Protein AF-A0A437SY11-F1 (afdb_monomer)

pLDDT: mean 72.16, std 16.36, range [32.28, 95.69]

Radius of gyration: 17.46 Å; Cα contacts (8 Å, |Δi|>4): 160; chains: 1; bounding box: 42×28×44 Å

Foldseek 3Di:
DAKWWKAFQVVRWTFQDFDQDPPPRDTDTDTHNDLLSTDIDDPVVDDVVVSCVSNVHDPPRMDTDHRDPSSVVSNVVVVLLVVLVVVLVVCVVPDPDPVVSVVSSVVSLVVCCVPPVDPCPVVPVVSVVVSVVVVVD

Organism: NCBI:txid2495899

Secondary structure (DSSP, 8-state):
--EEEEEETTTTEEEEEEEE-TTT--EEEEEES-GGGPPEEEGGG--HHHHHHHHTPPTT-EEEEPPPHHHHHHHHHHHHHHHHHHHHHHHHTT-SSHHHHHHHHHHHHHHHHHHH----HHHHHHHHHHHHHHH--

Solvent-accessible surface area (backbone atoms only — not comparable to full-atom values): 7950 Å² total; per-residue (Å²): 131,51,66,22,25,43,34,33,65,83,80,65,22,20,32,44,43,84,45,73,42,87,88,76,73,46,69,48,75,40,68,34,78,50,64,53,60,24,36,79,42,53,51,82,84,54,59,61,69,60,52,28,60,73,77,68,49,62,90,82,36,62,42,80,41,80,65,52,73,63,22,58,51,47,42,52,51,49,55,53,49,52,51,48,50,54,50,50,59,69,41,59,85,71,59,92,50,72,67,61,54,53,53,49,50,52,55,50,52,54,47,44,32,70,77,67,70,45,84,50,81,81,45,50,62,62,50,52,52,55,49,50,60,67,68,79,111

Sequence (137 aa):
MTKAIIYDTDKQEYVTAVNRRLVSGMINYLTSENEEYAQVVDSDELNLRNIEKAIGLKRGTLVFKDVPKNTVRANKRRKAIDSILNEIESYSNKFERQDEANELLTAMLNKLQWIYGFDTDDWQNDLEEMLNDAYDY

Structure (mmCIF, N/CA/C/O backbone):
data_AF-A0A437SY11-F1
#
_entry.id   AF-A0A437SY11-F1
#
loop_
_atom_site.group_PDB
_atom_site.id
_atom_site.type_symbol
_atom_site.label_atom_id
_atom_site.label_alt_id
_atom_site.label_comp_id
_atom_site.label_asym_id
_atom_site.label_entity_id
_atom_site.label_seq_id
_atom_site.pdbx_PDB_ins_code
_atom_site.Cartn_x
_atom_site.Cartn_y
_atom_site.Cartn_z
_atom_site.occupancy
_atom_site.B_iso_or_equiv
_atom_site.auth_seq_id
_atom_site.auth_comp_id
_atom_site.auth_asym_id
_atom_site.auth_atom_id
_atom_site.pdbx_PDB_model_num
ATOM 1 N N . MET A 1 1 ? -16.537 -7.929 -4.214 1.00 70.62 1 MET A N 1
ATOM 2 C CA . MET A 1 1 ? -15.479 -7.687 -3.224 1.00 70.62 1 MET A CA 1
ATOM 3 C C . MET A 1 1 ? -15.504 -6.226 -2.843 1.00 70.62 1 MET A C 1
ATOM 5 O O . MET A 1 1 ? -15.425 -5.369 -3.723 1.00 70.62 1 MET A O 1
ATOM 9 N N . THR A 1 2 ? -15.672 -5.965 -1.556 1.00 87.62 2 THR A N 1
ATOM 10 C CA . THR A 1 2 ? -15.661 -4.633 -0.959 1.00 87.62 2 THR A CA 1
ATOM 11 C C . THR A 1 2 ? -14.212 -4.221 -0.714 1.00 87.62 2 THR A C 1
ATOM 13 O O . THR A 1 2 ? -13.462 -4.931 -0.044 1.00 87.62 2 THR A O 1
ATOM 16 N N . LYS A 1 3 ? -13.791 -3.100 -1.306 1.00 89.94 3 LYS A N 1
ATOM 17 C CA . LYS A 1 3 ? -12.453 -2.538 -1.085 1.00 89.94 3 LYS A CA 1
ATOM 18 C C . LYS A 1 3 ? -12.484 -1.630 0.138 1.00 89.94 3 LYS A C 1
ATOM 20 O O . LYS A 1 3 ? -13.409 -0.835 0.270 1.00 89.94 3 LYS A O 1
ATOM 25 N N . ALA A 1 4 ? -11.457 -1.715 0.973 1.00 93.12 4 ALA A N 1
ATOM 26 C CA . ALA A 1 4 ? -11.278 -0.861 2.143 1.00 93.12 4 ALA A CA 1
ATOM 27 C C . ALA A 1 4 ? -9.801 -0.499 2.334 1.00 93.12 4 ALA A C 1
ATOM 29 O O . ALA A 1 4 ? -8.914 -1.117 1.738 1.00 93.12 4 ALA A O 1
ATOM 30 N N . ILE A 1 5 ? -9.546 0.490 3.183 1.00 93.00 5 ILE A N 1
ATOM 31 C CA . ILE A 1 5 ? -8.235 0.722 3.798 1.00 93.00 5 ILE A CA 1
ATOM 32 C C . ILE A 1 5 ? -8.312 0.382 5.286 1.00 93.00 5 ILE A C 1
ATOM 34 O O . ILE A 1 5 ? -9.403 0.321 5.860 1.00 93.00 5 ILE A O 1
ATOM 38 N N . ILE A 1 6 ? -7.163 0.141 5.912 1.00 93.25 6 ILE A N 1
ATOM 39 C CA . ILE A 1 6 ? -7.078 -0.175 7.342 1.00 93.25 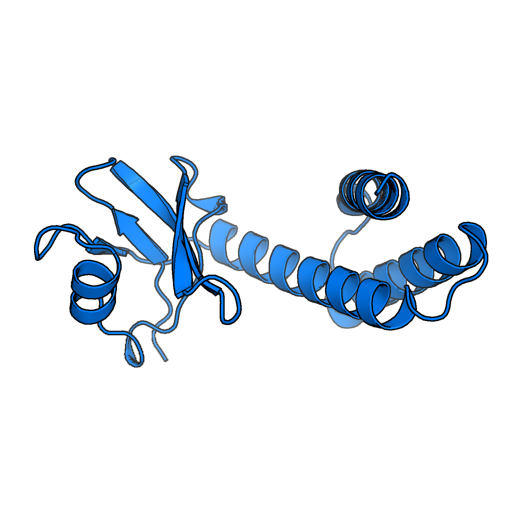6 ILE A CA 1
ATOM 40 C C . ILE A 1 6 ? -6.519 1.046 8.074 1.00 93.25 6 ILE A C 1
ATOM 42 O O . ILE A 1 6 ? -5.525 1.628 7.641 1.00 93.25 6 ILE A O 1
ATOM 46 N N . TYR A 1 7 ? -7.156 1.422 9.178 1.00 95.62 7 TYR A N 1
ATOM 47 C CA . TYR A 1 7 ? -6.758 2.536 10.033 1.00 95.62 7 TYR A CA 1
ATOM 48 C C . TYR A 1 7 ? -6.440 2.035 11.442 1.00 95.62 7 TYR A C 1
ATOM 50 O O . TYR A 1 7 ? -7.210 1.258 12.012 1.00 95.62 7 TYR A O 1
ATOM 58 N N . ASP A 1 8 ? -5.311 2.482 11.981 1.00 95.38 8 ASP A N 1
ATOM 59 C CA . ASP A 1 8 ? -4.856 2.237 13.346 1.00 95.38 8 ASP A CA 1
ATOM 60 C C . ASP A 1 8 ? -5.351 3.369 14.245 1.00 95.38 8 ASP A C 1
ATOM 62 O O . ASP A 1 8 ? -4.896 4.509 14.146 1.00 95.38 8 ASP A O 1
ATOM 66 N N . THR A 1 9 ? -6.302 3.066 15.124 1.00 95.44 9 THR A N 1
ATOM 67 C CA . THR A 1 9 ? -6.910 4.082 15.988 1.00 95.44 9 THR A CA 1
ATOM 68 C C . THR A 1 9 ? -5.994 4.551 17.109 1.00 95.44 9 THR A C 1
ATOM 70 O O . THR A 1 9 ? -6.189 5.658 17.605 1.00 95.44 9 THR A O 1
ATOM 73 N N . ASP A 1 10 ? -5.028 3.729 17.528 1.00 93.62 10 ASP A N 1
ATOM 74 C CA . ASP A 1 10 ? -4.114 4.083 18.616 1.00 93.62 10 ASP A CA 1
ATOM 75 C C . ASP A 1 10 ? -3.030 5.037 18.104 1.00 93.62 10 ASP A C 1
ATOM 77 O O . ASP A 1 10 ? -2.702 6.017 18.774 1.00 93.62 10 ASP A O 1
ATOM 81 N N . LYS A 1 11 ? -2.514 4.783 16.894 1.00 93.19 11 LYS A N 1
ATOM 82 C CA . LYS A 1 11 ? -1.540 5.664 16.230 1.00 93.19 11 LYS A CA 1
ATOM 83 C C . LYS A 1 11 ? -2.165 6.850 15.506 1.00 93.19 11 LYS A C 1
ATOM 85 O O . LYS A 1 11 ? -1.481 7.832 15.267 1.00 93.19 11 LYS A O 1
ATOM 90 N N . GLN A 1 12 ? -3.448 6.753 15.171 1.00 95.69 12 GLN A N 1
ATOM 91 C CA . GLN A 1 12 ? -4.159 7.685 14.295 1.00 95.69 12 GLN A CA 1
ATOM 92 C C . GLN A 1 12 ? -3.629 7.716 12.853 1.00 95.69 12 GLN A C 1
ATOM 94 O O . GLN A 1 12 ? -3.707 8.735 12.170 1.00 95.69 12 GLN A O 1
ATOM 99 N N . GLU A 1 13 ? -3.155 6.573 12.362 1.00 94.94 13 GLU A N 1
ATOM 100 C CA . GLU A 1 13 ? -2.479 6.444 11.071 1.00 94.94 13 GL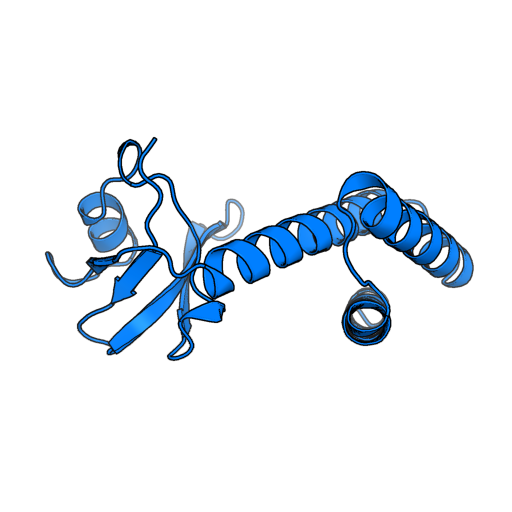U A CA 1
ATOM 101 C C . GLU A 1 13 ? -3.131 5.375 10.186 1.00 94.94 13 GLU A C 1
ATOM 103 O O . GLU A 1 13 ? -3.780 4.438 10.655 1.00 94.94 13 GLU A O 1
ATOM 108 N N . TYR A 1 14 ? -2.919 5.478 8.878 1.00 92.81 14 TYR A N 1
ATOM 109 C CA . TYR A 1 14 ? -3.333 4.484 7.898 1.00 92.81 14 TYR A CA 1
ATOM 110 C C . TYR A 1 14 ? -2.267 3.412 7.731 1.00 92.81 14 TYR A C 1
ATOM 112 O O . TYR A 1 14 ? -1.080 3.705 7.611 1.00 92.81 14 TYR A O 1
ATOM 120 N N . VAL A 1 15 ? -2.692 2.156 7.665 1.00 89.81 15 VAL A N 1
ATOM 121 C CA . VAL A 1 15 ? -1.789 1.032 7.426 1.00 89.81 15 VAL A CA 1
ATOM 122 C C . VAL A 1 15 ? -1.347 1.039 5.963 1.00 89.81 15 VAL A C 1
ATOM 124 O O . VAL A 1 15 ? -2.174 0.990 5.050 1.00 89.81 15 VAL A O 1
ATOM 127 N N . THR A 1 16 ? -0.037 1.092 5.738 1.00 85.44 16 THR A N 1
ATOM 128 C CA . THR A 1 16 ? 0.584 1.174 4.406 1.00 85.44 16 THR A CA 1
ATOM 129 C C . THR A 1 16 ? 1.156 -0.163 3.941 1.00 85.44 16 THR A C 1
ATOM 131 O O . THR A 1 16 ? 1.245 -0.401 2.738 1.00 85.44 16 THR A O 1
ATOM 134 N N . ALA A 1 17 ? 1.485 -1.063 4.874 1.00 79.00 17 ALA A N 1
ATOM 135 C CA . ALA A 1 17 ? 1.864 -2.439 4.576 1.00 79.00 17 ALA A CA 1
ATOM 136 C C . ALA A 1 17 ? 1.590 -3.377 5.759 1.00 79.00 17 ALA A C 1
ATOM 138 O O . ALA A 1 17 ? 1.917 -3.059 6.905 1.00 79.00 17 ALA A O 1
ATOM 139 N N . VAL A 1 18 ? 1.070 -4.571 5.452 1.00 64.69 18 VAL A N 1
ATOM 140 C CA . VAL A 1 18 ? 1.020 -5.721 6.370 1.00 64.69 18 VAL A CA 1
ATOM 141 C C . VAL A 1 18 ? 1.569 -6.954 5.659 1.00 64.69 18 VAL A C 1
ATOM 143 O O . VAL A 1 18 ? 0.820 -7.697 5.031 1.00 64.69 18 VAL A O 1
ATOM 146 N N . ASN A 1 19 ? 2.879 -7.187 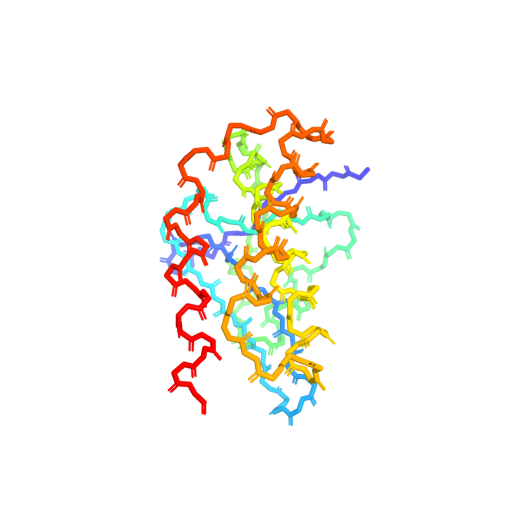5.751 1.00 64.06 19 ASN A N 1
ATOM 147 C CA . ASN A 1 19 ? 3.530 -8.314 5.074 1.00 64.06 19 ASN A CA 1
ATOM 148 C C . ASN A 1 19 ? 4.371 -9.145 6.043 1.00 64.06 19 ASN A C 1
ATOM 150 O O . ASN A 1 19 ? 5.170 -8.615 6.812 1.00 64.06 19 ASN A O 1
ATOM 154 N N . ARG A 1 20 ? 4.241 -10.473 5.973 1.00 43.66 20 ARG A N 1
ATOM 155 C CA . ARG A 1 20 ? 5.112 -11.401 6.702 1.00 43.66 20 ARG A CA 1
ATOM 156 C C . ARG A 1 20 ? 6.357 -11.678 5.863 1.00 43.66 20 ARG A C 1
ATOM 158 O O . ARG A 1 20 ? 6.243 -12.253 4.784 1.00 43.66 20 ARG A O 1
ATOM 165 N N . ARG A 1 21 ? 7.548 -11.320 6.352 1.00 45.41 21 ARG A N 1
ATOM 166 C CA . ARG A 1 21 ? 8.804 -11.732 5.707 1.00 45.41 21 ARG A CA 1
ATOM 167 C C . ARG A 1 21 ? 9.064 -13.209 6.026 1.00 45.41 21 ARG A C 1
ATOM 169 O O . ARG A 1 21 ? 9.248 -13.569 7.188 1.00 45.41 21 ARG A O 1
ATOM 176 N N . LEU A 1 22 ? 9.078 -14.061 4.995 1.00 33.59 22 LEU A N 1
ATOM 177 C CA . LEU A 1 22 ? 9.319 -15.512 5.108 1.00 33.59 22 LEU A CA 1
ATOM 178 C C . LEU A 1 22 ? 10.678 -15.843 5.750 1.00 33.59 22 LEU A C 1
ATOM 180 O O . LEU A 1 22 ? 10.780 -16.831 6.467 1.00 33.59 22 LEU A O 1
ATOM 184 N N . VAL A 1 23 ? 11.693 -15.002 5.527 1.00 32.28 23 VAL A N 1
ATOM 185 C CA . VAL A 1 23 ? 13.081 -15.255 5.951 1.00 32.28 23 VAL A CA 1
ATOM 186 C C . VAL A 1 23 ? 13.339 -14.874 7.414 1.00 32.28 23 VAL A C 1
ATOM 188 O O . VAL A 1 23 ? 14.062 -15.582 8.106 1.00 32.28 23 VAL A O 1
ATOM 191 N N . SER A 1 24 ? 12.740 -13.787 7.916 1.00 39.19 24 SER A N 1
ATOM 192 C CA . SER A 1 24 ? 12.991 -13.297 9.285 1.00 39.19 24 SER A CA 1
ATOM 193 C C . SER A 1 24 ? 11.874 -13.612 10.280 1.00 39.19 24 SER A C 1
ATOM 195 O O . SER A 1 24 ? 12.024 -13.355 11.471 1.00 39.19 24 SER A O 1
ATOM 197 N N . GLY A 1 25 ? 10.723 -14.109 9.814 1.00 45.72 25 GLY A N 1
ATOM 198 C CA . GLY A 1 25 ? 9.541 -14.311 10.655 1.00 45.72 25 GLY A CA 1
ATOM 199 C C . GLY A 1 25 ? 8.907 -13.012 11.172 1.00 45.72 25 GLY A C 1
ATOM 200 O O . GLY A 1 25 ? 7.901 -13.081 11.877 1.00 45.72 25 GLY A O 1
ATOM 201 N N . MET A 1 26 ? 9.451 -11.844 10.807 1.00 48.00 26 MET A N 1
ATOM 202 C CA . MET A 1 26 ? 8.925 -10.539 11.200 1.00 48.00 26 MET A CA 1
ATOM 203 C C . MET A 1 26 ? 7.731 -10.157 10.326 1.00 48.00 26 MET A C 1
ATOM 205 O O . MET A 1 26 ? 7.728 -10.354 9.106 1.00 48.00 26 MET A O 1
ATOM 209 N N . ILE A 1 27 ? 6.710 -9.596 10.966 1.00 62.62 27 ILE A N 1
ATOM 210 C CA . ILE A 1 27 ? 5.589 -8.959 10.283 1.00 62.62 27 ILE A CA 1
ATOM 211 C C . ILE A 1 27 ? 5.940 -7.482 10.152 1.00 62.62 27 ILE A C 1
ATOM 213 O O . ILE A 1 27 ? 6.055 -6.780 11.154 1.00 62.62 27 ILE A O 1
ATOM 217 N N . ASN A 1 28 ? 6.127 -7.023 8.918 1.00 67.44 28 ASN A N 1
ATOM 218 C CA . ASN A 1 28 ? 6.248 -5.606 8.622 1.00 67.44 28 ASN A CA 1
ATOM 219 C C . ASN A 1 28 ? 4.861 -4.986 8.759 1.00 67.44 28 ASN A C 1
ATOM 221 O O . ASN A 1 28 ? 3.978 -5.263 7.945 1.00 67.44 28 ASN A O 1
ATOM 225 N N . TYR A 1 29 ? 4.698 -4.185 9.808 1.00 82.44 29 TYR A N 1
ATOM 226 C CA . TYR A 1 29 ? 3.530 -3.355 10.055 1.00 82.44 29 TYR A CA 1
ATOM 227 C C . TYR A 1 29 ? 3.939 -1.893 9.924 1.00 82.44 29 TYR A C 1
ATOM 229 O O . TYR A 1 29 ? 4.580 -1.340 10.820 1.00 82.44 29 TYR A O 1
ATOM 237 N N . LEU A 1 30 ? 3.615 -1.302 8.778 1.00 87.25 30 LEU A N 1
ATOM 238 C CA . LEU A 1 30 ? 3.948 0.083 8.465 1.00 87.25 30 LEU A CA 1
ATOM 239 C C . LEU A 1 30 ? 2.678 0.921 8.433 1.00 87.25 30 LEU A C 1
ATOM 241 O O . LEU A 1 30 ? 1.634 0.472 7.951 1.00 87.25 30 LEU A O 1
ATOM 245 N N . THR A 1 31 ? 2.784 2.132 8.963 1.00 90.75 31 THR A N 1
ATOM 246 C CA . THR A 1 31 ? 1.686 3.085 9.098 1.00 90.75 31 THR A CA 1
ATOM 247 C C . THR A 1 31 ? 2.136 4.474 8.638 1.00 90.75 31 THR A C 1
ATOM 249 O O . THR A 1 31 ? 3.333 4.749 8.559 1.00 90.75 31 THR A O 1
ATOM 252 N N . SER A 1 32 ? 1.189 5.324 8.244 1.00 90.25 32 SER A N 1
ATOM 253 C CA . SER A 1 32 ? 1.433 6.712 7.842 1.00 90.25 32 SER A CA 1
ATOM 254 C C . SER A 1 32 ? 0.214 7.577 8.134 1.00 90.25 32 SER A C 1
ATOM 256 O O . SER A 1 32 ? -0.918 7.141 7.942 1.00 90.25 32 SER A O 1
ATOM 258 N N . GLU A 1 33 ? 0.430 8.829 8.525 1.00 92.88 33 GLU A N 1
ATOM 259 C CA . GLU A 1 33 ? -0.641 9.825 8.657 1.00 92.88 33 GLU A CA 1
ATOM 260 C C . GLU A 1 33 ? -1.323 10.145 7.311 1.00 92.88 33 GLU A C 1
ATOM 262 O O . GLU A 1 33 ? -2.471 10.588 7.284 1.00 92.88 33 GLU A O 1
ATOM 267 N N . ASN A 1 34 ? -0.650 9.895 6.179 1.00 89.25 34 ASN A N 1
ATOM 268 C CA . ASN A 1 34 ? -1.177 10.215 4.855 1.00 89.25 34 ASN A CA 1
ATOM 269 C C . ASN A 1 34 ? -2.083 9.094 4.304 1.00 89.25 34 ASN A C 1
ATOM 271 O O . ASN A 1 34 ? -1.626 7.999 3.968 1.00 89.25 34 ASN A O 1
ATOM 275 N N . GLU A 1 35 ? -3.373 9.400 4.143 1.00 90.25 35 GLU A N 1
ATOM 276 C CA . GLU A 1 35 ? -4.408 8.495 3.617 1.00 90.25 35 GLU A CA 1
ATOM 277 C C . GLU A 1 35 ? -4.112 7.995 2.198 1.00 90.25 35 GLU A C 1
ATOM 279 O O . GLU A 1 35 ? -4.476 6.874 1.823 1.00 90.25 35 GLU A O 1
ATOM 284 N N . GLU A 1 36 ? -3.414 8.794 1.392 1.00 84.00 36 GLU A N 1
ATOM 285 C CA . GLU A 1 36 ? -3.055 8.396 0.034 1.00 84.00 36 GLU A CA 1
ATOM 286 C C . GLU A 1 36 ? -2.085 7.216 0.037 1.00 84.00 36 GLU A C 1
ATOM 288 O O . GLU A 1 36 ? -2.096 6.418 -0.900 1.00 84.00 36 GLU A O 1
ATOM 293 N N . TYR A 1 37 ? -1.305 7.039 1.109 1.00 82.69 37 TYR A N 1
ATOM 294 C CA . TYR A 1 37 ? -0.348 5.946 1.271 1.00 82.69 37 TYR A CA 1
ATOM 295 C C . TYR A 1 37 ? -0.967 4.650 1.782 1.00 82.69 37 TYR A C 1
ATOM 297 O O . TYR A 1 37 ? -0.303 3.611 1.745 1.00 82.69 37 TYR A O 1
ATOM 305 N N . ALA A 1 38 ? -2.242 4.662 2.156 1.00 87.12 38 ALA A N 1
ATOM 306 C CA . ALA A 1 38 ? -2.910 3.489 2.687 1.00 87.12 38 ALA A CA 1
ATOM 307 C C . ALA A 1 38 ? -2.925 2.307 1.697 1.00 87.12 38 ALA A C 1
ATOM 309 O O . ALA A 1 38 ? -3.092 2.454 0.476 1.00 87.12 38 ALA A O 1
ATOM 310 N N . GLN A 1 39 ? -2.772 1.102 2.240 1.00 85.75 39 GLN A N 1
ATOM 311 C CA . GLN A 1 39 ? -2.925 -0.131 1.484 1.00 85.75 39 GLN A CA 1
ATOM 312 C C . GLN A 1 39 ? -4.412 -0.395 1.232 1.00 85.75 39 GLN A C 1
ATOM 314 O O . GLN A 1 39 ? -5.210 -0.483 2.164 1.00 85.75 39 GLN A O 1
ATOM 319 N N . VAL A 1 40 ? -4.780 -0.570 -0.038 1.00 87.69 40 VAL A N 1
ATOM 320 C CA . VAL A 1 40 ? -6.132 -0.984 -0.423 1.00 87.69 40 VAL A CA 1
ATOM 321 C C . VAL A 1 40 ? -6.232 -2.502 -0.367 1.00 87.69 40 VAL A C 1
ATOM 323 O O . VAL A 1 40 ? -5.481 -3.209 -1.046 1.00 87.69 40 VAL A O 1
ATOM 326 N N . VAL A 1 41 ? -7.194 -2.994 0.405 1.00 87.00 41 VAL A N 1
ATOM 327 C CA . VAL A 1 41 ? -7.414 -4.418 0.661 1.00 87.00 41 VAL A CA 1
ATOM 328 C C . VAL A 1 41 ? -8.842 -4.847 0.325 1.00 87.00 41 VAL A C 1
ATOM 330 O O . VAL A 1 41 ? -9.747 -4.017 0.244 1.00 87.00 41 VAL A O 1
ATOM 333 N N . ASP A 1 42 ? -9.044 -6.150 0.130 1.00 87.38 42 ASP A N 1
ATOM 334 C CA . ASP A 1 42 ? -10.371 -6.764 0.037 1.00 87.38 42 ASP A CA 1
ATOM 335 C C . ASP A 1 42 ? -10.892 -7.069 1.446 1.00 87.38 42 ASP A C 1
ATOM 337 O O . ASP A 1 42 ? -10.457 -8.030 2.080 1.00 87.38 42 ASP A O 1
ATOM 341 N N . SER A 1 43 ? -11.806 -6.243 1.967 1.00 87.19 43 SER A N 1
ATOM 342 C CA . SER A 1 43 ? -12.286 -6.376 3.354 1.00 87.19 43 SER A CA 1
ATOM 343 C C . SER A 1 43 ? -13.062 -7.667 3.593 1.00 87.19 43 SER A C 1
ATOM 345 O O . SER A 1 43 ? -13.069 -8.178 4.708 1.00 87.19 43 SER A O 1
ATOM 347 N N . ASP A 1 44 ? -13.694 -8.208 2.550 1.00 86.75 44 ASP A N 1
ATOM 348 C CA . ASP A 1 44 ? -14.460 -9.455 2.627 1.00 86.75 44 ASP A CA 1
ATOM 349 C C . ASP A 1 44 ? -13.553 -10.681 2.868 1.00 86.75 44 ASP A C 1
ATOM 351 O O . ASP A 1 44 ? -14.012 -11.701 3.379 1.00 86.75 44 ASP A O 1
ATOM 355 N N . GLU A 1 45 ? -12.263 -10.585 2.526 1.00 84.31 45 GLU A N 1
ATOM 356 C CA . GLU A 1 45 ? -11.282 -11.676 2.632 1.00 84.31 45 GLU A CA 1
ATOM 357 C C . GLU A 1 45 ? -10.359 -11.531 3.854 1.00 84.31 45 GLU A C 1
ATOM 359 O O . GLU A 1 45 ? -9.516 -12.389 4.124 1.00 84.31 45 GLU A O 1
ATOM 364 N N . LEU A 1 46 ? -10.515 -10.448 4.619 1.00 84.44 46 LEU A N 1
ATOM 365 C CA . LEU A 1 46 ? -9.592 -10.056 5.674 1.00 84.44 46 LEU A CA 1
ATOM 366 C C . LEU A 1 46 ? -10.252 -10.003 7.044 1.00 84.44 46 LEU A C 1
ATOM 368 O O . LEU A 1 46 ? -11.314 -9.425 7.253 1.00 84.44 46 LEU A O 1
ATOM 372 N N . ASN A 1 47 ? -9.548 -10.560 8.026 1.00 88.31 47 ASN A N 1
ATOM 373 C CA . ASN A 1 47 ? -9.948 -10.503 9.421 1.00 88.31 47 ASN A CA 1
ATOM 374 C C . ASN A 1 47 ? -8.943 -9.663 10.215 1.00 88.31 47 ASN A C 1
ATOM 376 O O . ASN A 1 47 ? -7.860 -10.146 10.557 1.00 88.31 47 ASN A O 1
ATOM 380 N N . LEU A 1 48 ? -9.324 -8.424 10.548 1.00 89.50 48 LEU A N 1
ATOM 381 C CA . LEU A 1 48 ? -8.474 -7.493 11.299 1.00 89.50 48 LEU A CA 1
ATOM 382 C C . LEU A 1 48 ? -8.007 -8.068 12.639 1.00 89.50 48 LEU A C 1
ATOM 384 O O . LEU A 1 48 ? -6.870 -7.842 13.031 1.00 89.50 48 LEU A O 1
ATOM 388 N N . ARG A 1 49 ? -8.812 -8.911 13.294 1.00 88.50 49 ARG A N 1
ATOM 389 C CA . ARG A 1 49 ? -8.422 -9.557 14.556 1.00 88.50 49 ARG A CA 1
ATOM 390 C C . ARG A 1 49 ? -7.214 -10.477 14.391 1.00 88.50 49 ARG A C 1
ATOM 392 O O . ARG A 1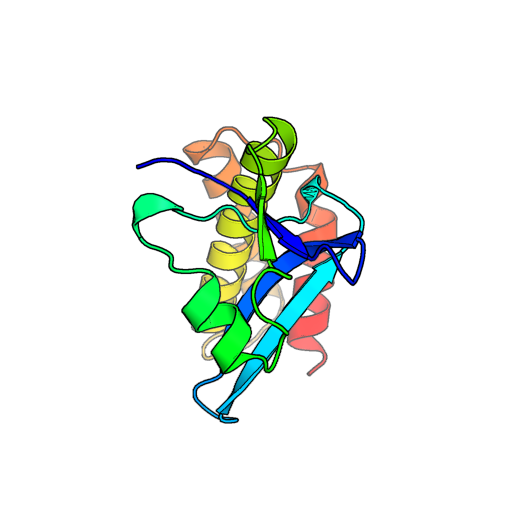 49 ? -6.398 -10.597 15.304 1.00 88.50 49 ARG A O 1
ATOM 399 N N . ASN A 1 50 ? -7.114 -11.167 13.256 1.00 87.44 50 ASN A N 1
ATOM 400 C CA . ASN A 1 50 ? -5.962 -12.021 12.982 1.00 87.44 50 ASN A CA 1
ATOM 401 C C . ASN A 1 50 ? -4.702 -11.171 12.800 1.00 87.44 50 ASN A C 1
ATOM 403 O O . ASN A 1 50 ? -3.648 -11.557 13.296 1.00 87.44 50 ASN A O 1
ATOM 407 N N . ILE A 1 51 ? -4.833 -10.008 12.155 1.00 86.12 51 ILE A N 1
ATOM 408 C CA . ILE A 1 51 ? -3.746 -9.040 11.980 1.00 86.12 51 ILE A CA 1
ATOM 409 C C . ILE A 1 51 ? -3.318 -8.461 13.334 1.00 86.12 51 ILE A C 1
ATOM 411 O O . ILE A 1 51 ? -2.143 -8.551 13.683 1.00 86.12 51 ILE A O 1
ATOM 415 N N . GLU A 1 52 ? -4.266 -7.959 14.130 1.00 88.81 52 GLU A N 1
ATOM 416 C CA . GLU A 1 52 ? -4.019 -7.432 15.479 1.00 88.81 52 GLU A CA 1
ATOM 417 C C . GLU A 1 52 ? -3.262 -8.449 16.334 1.00 88.81 52 GLU A C 1
ATOM 419 O O . GLU A 1 52 ? -2.214 -8.142 16.897 1.00 88.81 52 GLU A O 1
ATOM 424 N N . LYS A 1 53 ? -3.742 -9.700 16.370 1.00 87.06 53 LYS A N 1
ATOM 425 C CA . LYS A 1 53 ? -3.093 -10.781 17.120 1.00 87.06 53 LYS A CA 1
ATOM 426 C C . LYS A 1 53 ? -1.677 -11.064 16.620 1.00 87.06 53 LYS A C 1
ATOM 428 O O . LYS A 1 53 ? -0.806 -11.360 17.431 1.00 87.06 53 LYS A O 1
ATOM 433 N N . ALA A 1 54 ? -1.462 -11.031 15.308 1.00 83.12 54 ALA A N 1
ATOM 434 C CA . ALA A 1 54 ? -0.170 -11.353 14.719 1.00 83.12 54 ALA A CA 1
ATOM 435 C C . ALA A 1 54 ? 0.884 -10.272 15.017 1.00 83.12 54 ALA A C 1
ATOM 437 O O . ALA A 1 54 ? 2.041 -10.609 15.244 1.00 83.12 54 ALA A O 1
ATOM 438 N N . ILE A 1 55 ? 0.476 -9.002 15.069 1.00 83.75 55 ILE A N 1
ATOM 439 C CA . ILE A 1 55 ? 1.362 -7.857 15.348 1.00 83.75 55 ILE A CA 1
ATOM 440 C C . ILE A 1 55 ? 1.458 -7.562 16.859 1.00 83.75 55 ILE A C 1
ATOM 442 O O . ILE A 1 55 ? 2.361 -6.859 17.299 1.00 83.75 55 ILE A O 1
ATOM 446 N N . GLY A 1 56 ? 0.566 -8.131 17.675 1.00 86.81 56 GLY A N 1
ATOM 447 C CA . GLY A 1 56 ? 0.524 -7.900 19.122 1.00 86.81 56 GLY A CA 1
ATOM 448 C C . GLY A 1 56 ? -0.251 -6.641 19.522 1.00 86.81 56 GLY A C 1
ATOM 449 O O . GLY A 1 56 ? -0.023 -6.100 20.601 1.00 86.81 56 GLY A O 1
ATOM 450 N N . LEU A 1 57 ? -1.168 -6.177 18.670 1.00 88.44 57 LEU A N 1
ATOM 451 C CA . LEU A 1 57 ? -2.053 -5.054 18.966 1.00 88.44 57 LEU A CA 1
ATOM 452 C C . LEU A 1 57 ? -3.212 -5.478 19.872 1.00 88.44 57 LEU A C 1
ATOM 454 O O . LEU A 1 57 ? -3.627 -6.643 19.919 1.00 88.44 57 LEU A O 1
ATOM 458 N N . LYS A 1 58 ? -3.770 -4.495 20.581 1.00 93.12 58 LYS A N 1
ATOM 459 C CA . LYS A 1 58 ? -5.006 -4.678 21.334 1.00 93.12 58 LYS A CA 1
ATOM 460 C C . LYS A 1 58 ? -6.158 -4.939 20.360 1.00 93.12 58 LYS A C 1
ATOM 462 O O . LYS A 1 58 ? -6.182 -4.473 19.226 1.00 93.12 58 LYS A O 1
ATOM 467 N N . ARG A 1 59 ? -7.145 -5.705 20.823 1.00 91.06 59 ARG A N 1
ATOM 468 C CA . ARG A 1 59 ? -8.365 -5.956 20.056 1.00 91.06 59 ARG A CA 1
ATOM 469 C C . ARG A 1 59 ? -9.130 -4.653 19.812 1.00 91.06 59 ARG A C 1
ATOM 471 O O . ARG A 1 59 ? -9.478 -3.976 20.781 1.00 91.06 59 ARG A O 1
ATOM 478 N N . GLY A 1 60 ? -9.507 -4.416 18.559 1.00 91.69 60 GLY A N 1
ATOM 479 C CA . GLY A 1 60 ? -10.296 -3.260 18.138 1.00 91.69 60 GLY A CA 1
ATOM 480 C C . GLY A 1 60 ? -9.467 -2.013 17.835 1.00 91.69 60 GLY A C 1
ATOM 481 O O . GLY A 1 60 ? -10.061 -0.958 17.644 1.00 91.69 60 GLY A O 1
ATOM 482 N N . THR A 1 61 ? -8.137 -2.129 17.805 1.00 95.25 61 THR A N 1
ATOM 483 C CA . THR A 1 61 ? -7.232 -1.051 17.386 1.00 95.25 61 THR A CA 1
ATOM 484 C C . THR A 1 61 ? -7.309 -0.824 15.873 1.00 95.25 61 THR A C 1
ATOM 486 O O . THR A 1 61 ? -7.150 0.301 15.408 1.00 95.25 61 THR A O 1
ATOM 489 N N . LEU A 1 62 ? -7.568 -1.871 15.084 1.00 93.94 62 LEU A N 1
ATOM 490 C CA . LEU A 1 62 ? -7.681 -1.751 13.632 1.00 93.94 62 LEU A CA 1
ATOM 491 C C . LEU A 1 62 ? -9.140 -1.632 13.203 1.00 93.94 62 LEU A C 1
ATOM 493 O O . LEU A 1 62 ? -9.990 -2.439 13.590 1.00 93.94 62 LEU A O 1
ATOM 497 N N . VAL A 1 63 ? -9.419 -0.672 12.324 1.00 95.50 63 VAL A N 1
ATOM 498 C CA . VAL A 1 63 ? -10.743 -0.483 11.719 1.00 95.50 63 VAL A CA 1
ATOM 499 C C . VAL A 1 63 ? -10.649 -0.366 10.205 1.00 95.50 63 VAL A C 1
ATOM 501 O O . VAL A 1 63 ? -9.668 0.142 9.664 1.00 95.50 63 VAL A O 1
ATOM 504 N N . PHE A 1 64 ? -11.695 -0.812 9.513 1.00 94.75 64 PHE A N 1
ATOM 505 C CA . PHE A 1 64 ? -11.844 -0.533 8.091 1.00 94.75 64 PHE A CA 1
ATOM 506 C C . PHE A 1 64 ? -12.371 0.885 7.874 1.00 94.75 64 PHE A C 1
ATOM 508 O O . PHE A 1 64 ? -13.228 1.371 8.618 1.00 94.75 64 PHE A O 1
ATOM 515 N N . LYS A 1 65 ? -11.871 1.527 6.823 1.00 94.25 65 LYS A N 1
ATOM 516 C CA . LYS A 1 65 ? -12.361 2.801 6.297 1.00 94.25 65 LYS A CA 1
ATOM 517 C C . LYS A 1 65 ? -12.638 2.660 4.803 1.00 94.25 65 LYS A C 1
ATOM 519 O O . LYS A 1 65 ? -12.026 1.828 4.126 1.00 94.25 65 LYS A O 1
ATOM 524 N N . ASP A 1 66 ? -13.559 3.480 4.309 1.00 92.88 66 ASP A N 1
ATOM 525 C CA . ASP A 1 66 ? -13.842 3.581 2.879 1.00 92.88 66 ASP A CA 1
ATOM 526 C C . ASP A 1 66 ? -12.591 4.020 2.118 1.00 92.88 66 ASP A C 1
ATOM 528 O O . ASP A 1 66 ? -11.742 4.721 2.661 1.00 92.88 66 ASP A O 1
ATOM 532 N N . VAL A 1 67 ? -12.474 3.609 0.854 1.00 89.88 67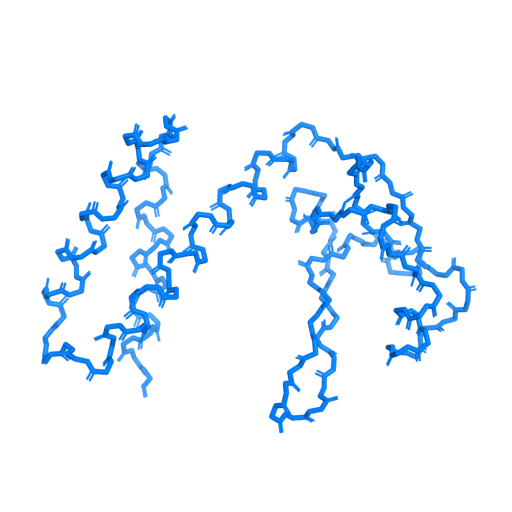 VAL A N 1
ATOM 533 C CA . VAL A 1 67 ? -11.319 3.967 0.025 1.00 89.88 67 VAL A CA 1
ATOM 534 C C . VAL A 1 67 ? -11.602 5.264 -0.737 1.00 89.88 67 VAL A C 1
ATOM 536 O O . VAL A 1 67 ? -12.466 5.273 -1.623 1.00 89.88 67 VAL A O 1
ATOM 539 N N . PRO A 1 68 ? -10.851 6.346 -0.490 1.00 87.44 68 PRO A N 1
ATOM 540 C CA . PRO A 1 68 ? -10.941 7.549 -1.302 1.00 87.44 68 PRO A CA 1
ATOM 541 C C . PRO A 1 68 ? -10.482 7.288 -2.737 1.00 87.44 68 PRO A C 1
ATOM 543 O O . PRO A 1 68 ? -9.589 6.480 -3.007 1.00 87.44 68 PRO A O 1
ATOM 546 N N . LYS A 1 69 ? -11.040 8.042 -3.690 1.00 78.00 69 LYS A N 1
ATOM 547 C CA . LYS A 1 69 ? -10.662 7.932 -5.111 1.00 78.00 69 LYS A CA 1
ATOM 548 C C . LYS A 1 69 ? -9.165 8.166 -5.347 1.00 78.00 69 LYS A C 1
ATOM 550 O O . LYS A 1 69 ? -8.585 7.500 -6.206 1.00 78.00 69 LYS A O 1
ATOM 555 N N . ASN A 1 70 ? -8.550 9.081 -4.597 1.00 74.12 70 ASN A N 1
ATOM 556 C CA . ASN A 1 70 ? -7.124 9.390 -4.714 1.00 74.12 70 ASN A CA 1
ATOM 557 C C . ASN A 1 70 ? -6.262 8.211 -4.259 1.00 74.12 70 ASN A C 1
ATOM 559 O O . ASN A 1 70 ? -5.381 7.787 -5.002 1.00 74.12 70 ASN A O 1
ATOM 563 N N . THR A 1 71 ? -6.599 7.585 -3.130 1.00 79.31 71 THR A N 1
ATOM 564 C CA . THR A 1 71 ? -5.922 6.379 -2.638 1.00 79.31 71 THR A CA 1
ATOM 565 C C . THR A 1 71 ? -6.045 5.212 -3.617 1.00 79.31 71 THR A C 1
ATOM 567 O O . THR A 1 71 ? -5.059 4.525 -3.870 1.00 79.31 71 THR A O 1
ATOM 570 N N . VAL A 1 72 ? -7.207 5.010 -4.260 1.00 76.75 72 VAL A N 1
ATOM 571 C CA . VAL A 1 72 ? -7.346 3.988 -5.321 1.00 76.75 72 VAL A CA 1
ATOM 572 C C . VAL A 1 72 ? -6.368 4.247 -6.468 1.00 76.75 72 VAL A C 1
ATOM 574 O O . VAL A 1 72 ? -5.739 3.310 -6.967 1.00 76.75 72 VAL A O 1
ATOM 577 N N . ARG A 1 73 ? -6.242 5.506 -6.907 1.00 72.56 73 ARG A N 1
ATOM 578 C CA . ARG A 1 73 ? -5.299 5.886 -7.967 1.00 72.56 73 ARG A CA 1
ATOM 579 C C . ARG A 1 73 ? -3.861 5.648 -7.513 1.00 72.56 73 ARG A C 1
ATOM 581 O O . ARG A 1 73 ? -3.151 4.920 -8.195 1.00 72.56 73 ARG A O 1
ATOM 588 N N . ALA A 1 74 ? -3.467 6.167 -6.353 1.00 69.94 74 ALA A N 1
ATOM 589 C CA . ALA A 1 74 ? -2.122 6.009 -5.803 1.00 69.94 74 ALA A CA 1
ATOM 590 C C . ALA A 1 74 ? -1.734 4.532 -5.607 1.00 69.94 74 ALA A C 1
ATOM 592 O O . ALA A 1 74 ? -0.613 4.140 -5.921 1.00 69.94 74 ALA A O 1
ATOM 593 N N . ASN A 1 75 ? -2.665 3.685 -5.157 1.00 74.00 75 ASN A N 1
ATOM 594 C CA . ASN A 1 75 ? -2.418 2.257 -4.965 1.00 74.00 75 ASN A CA 1
ATOM 595 C C . ASN A 1 75 ? -2.243 1.513 -6.303 1.00 74.00 75 ASN A C 1
ATOM 597 O O . ASN A 1 75 ? -1.375 0.652 -6.420 1.00 74.00 75 ASN A O 1
ATOM 601 N N . LYS A 1 76 ? -3.012 1.876 -7.342 1.00 70.31 76 LYS A N 1
ATOM 602 C CA . LYS A 1 76 ? -2.795 1.355 -8.704 1.00 70.31 76 LYS A CA 1
ATOM 603 C C . LYS A 1 76 ? -1.421 1.743 -9.253 1.00 70.31 76 LYS A C 1
ATOM 605 O O . LYS A 1 76 ? -0.770 0.893 -9.850 1.00 70.31 76 LYS A O 1
ATOM 610 N N . ARG A 1 77 ? -0.991 2.991 -9.031 1.00 65.94 77 ARG A N 1
ATOM 611 C CA . ARG A 1 77 ? 0.341 3.474 -9.434 1.00 65.94 77 ARG A CA 1
ATOM 612 C C . ARG A 1 77 ? 1.447 2.676 -8.746 1.00 65.94 77 ARG A C 1
ATOM 614 O O . ARG A 1 77 ? 2.282 2.100 -9.427 1.00 65.94 77 ARG A O 1
ATOM 621 N N . ARG A 1 78 ? 1.379 2.531 -7.418 1.00 67.69 78 ARG A N 1
ATOM 622 C CA . ARG A 1 78 ? 2.346 1.735 -6.644 1.00 67.69 78 ARG A CA 1
ATOM 623 C C . ARG A 1 78 ? 2.430 0.283 -7.095 1.00 67.69 78 ARG A C 1
ATOM 625 O O . ARG A 1 78 ? 3.522 -0.199 -7.321 1.00 67.69 78 ARG A O 1
ATOM 632 N N . LYS A 1 79 ? 1.301 -0.392 -7.331 1.00 70.12 79 LYS A N 1
ATOM 633 C CA . LYS A 1 79 ? 1.317 -1.767 -7.867 1.00 70.12 79 LYS A CA 1
ATOM 634 C C . LYS A 1 79 ? 2.006 -1.872 -9.226 1.00 70.12 79 LYS A C 1
ATOM 636 O O . LYS A 1 79 ? 2.640 -2.883 -9.507 1.00 70.12 79 LYS A O 1
ATOM 641 N N . ALA A 1 80 ? 1.843 -0.860 -10.074 1.00 67.00 80 ALA A N 1
ATOM 642 C CA . ALA A 1 80 ? 2.518 -0.813 -11.361 1.00 67.00 80 ALA A CA 1
ATOM 643 C C . ALA A 1 80 ? 4.034 -0.620 -11.182 1.00 67.00 80 ALA A C 1
ATOM 645 O O . ALA A 1 80 ? 4.798 -1.345 -11.808 1.00 67.00 80 ALA A O 1
ATOM 646 N N . ILE A 1 81 ? 4.449 0.270 -10.276 1.00 64.75 81 ILE A N 1
ATOM 647 C CA . ILE A 1 81 ? 5.857 0.487 -9.903 1.00 64.75 81 ILE A CA 1
ATOM 648 C C . ILE A 1 81 ? 6.470 -0.773 -9.277 1.00 64.75 81 ILE A C 1
ATOM 650 O O . ILE A 1 81 ? 7.491 -1.241 -9.758 1.00 64.75 81 ILE A O 1
ATOM 654 N N . ASP A 1 82 ? 5.825 -1.390 -8.286 1.00 66.12 82 ASP A N 1
ATOM 655 C CA . ASP A 1 82 ? 6.295 -2.636 -7.665 1.00 66.12 82 ASP A CA 1
ATOM 656 C C . ASP A 1 82 ? 6.436 -3.753 -8.706 1.00 66.12 82 ASP A C 1
ATOM 658 O O . ASP A 1 82 ? 7.348 -4.570 -8.635 1.00 66.12 82 ASP A O 1
ATOM 662 N N . SER A 1 83 ? 5.536 -3.814 -9.693 1.00 67.56 83 SER A N 1
ATOM 663 C CA . SER A 1 83 ? 5.660 -4.765 -10.799 1.00 67.56 83 SER A CA 1
ATOM 664 C C . SER A 1 83 ? 6.879 -4.472 -11.674 1.00 67.56 83 SER A C 1
ATOM 666 O O . SER A 1 83 ? 7.517 -5.425 -12.108 1.00 67.56 83 SER A O 1
ATOM 668 N N . ILE A 1 84 ? 7.198 -3.196 -11.928 1.00 64.94 84 ILE A N 1
ATOM 669 C CA . ILE A 1 84 ? 8.431 -2.798 -12.622 1.00 64.94 84 ILE A CA 1
ATOM 670 C C . ILE A 1 84 ? 9.643 -3.232 -11.810 1.00 64.94 84 ILE A C 1
ATOM 672 O O . ILE A 1 84 ? 10.506 -3.917 -12.342 1.00 64.94 84 ILE A O 1
ATOM 676 N N . LEU A 1 85 ? 9.695 -2.868 -10.530 1.00 61.03 85 LEU A N 1
ATOM 677 C CA . LEU A 1 85 ? 10.840 -3.150 -9.669 1.00 61.03 85 LEU A CA 1
ATOM 678 C C . LEU A 1 85 ? 11.079 -4.653 -9.534 1.00 61.03 85 LEU A C 1
ATOM 680 O O . LEU A 1 85 ? 12.202 -5.096 -9.720 1.00 61.03 85 LEU A O 1
ATOM 684 N N . ASN A 1 86 ? 10.030 -5.454 -9.324 1.00 65.12 86 ASN A N 1
ATOM 685 C CA . ASN A 1 86 ? 10.154 -6.914 -9.300 1.00 65.12 86 ASN A CA 1
ATOM 686 C C . ASN A 1 86 ? 10.657 -7.476 -10.639 1.00 65.12 86 ASN A C 1
ATOM 688 O O . ASN A 1 86 ? 11.398 -8.457 -10.659 1.00 65.12 86 ASN A O 1
ATOM 692 N N . GLU A 1 87 ? 10.234 -6.896 -11.765 1.00 63.91 87 GLU A N 1
ATOM 693 C CA . GLU A 1 87 ? 10.710 -7.309 -13.083 1.00 63.91 87 GLU A CA 1
ATOM 694 C C . GLU A 1 87 ? 12.194 -6.942 -13.241 1.00 63.91 87 GLU A C 1
ATOM 696 O O . GLU A 1 87 ? 12.988 -7.831 -13.539 1.00 63.91 87 GLU A O 1
ATOM 701 N N . ILE A 1 88 ? 12.604 -5.713 -12.910 1.00 61.03 88 ILE A N 1
ATOM 702 C CA . ILE A 1 88 ? 14.011 -5.275 -12.878 1.00 61.03 88 ILE A CA 1
ATOM 703 C C . ILE A 1 88 ? 14.856 -6.161 -11.952 1.00 61.03 88 ILE A C 1
ATOM 705 O O . ILE A 1 88 ? 15.883 -6.664 -12.392 1.00 61.03 88 ILE A O 1
ATOM 709 N N . GLU A 1 89 ? 14.424 -6.429 -10.717 1.00 57.25 89 GLU A N 1
ATOM 710 C CA . GLU A 1 89 ? 15.099 -7.337 -9.774 1.00 57.25 89 GLU A CA 1
ATOM 711 C C . GLU A 1 89 ? 15.197 -8.769 -10.324 1.00 57.25 89 GLU A C 1
ATOM 713 O O . GLU A 1 89 ? 16.200 -9.460 -10.143 1.00 57.25 89 GLU A O 1
ATOM 718 N N . SER A 1 90 ? 14.180 -9.242 -11.051 1.00 60.44 90 SER A N 1
ATOM 719 C CA . SER A 1 90 ? 14.248 -10.554 -11.707 1.00 60.44 90 SER A CA 1
ATOM 720 C C . SER A 1 90 ? 15.308 -10.601 -12.817 1.00 60.44 90 SER A C 1
ATOM 722 O O . SER A 1 90 ? 15.859 -11.670 -13.101 1.00 60.44 90 SER A O 1
ATOM 724 N N . TYR A 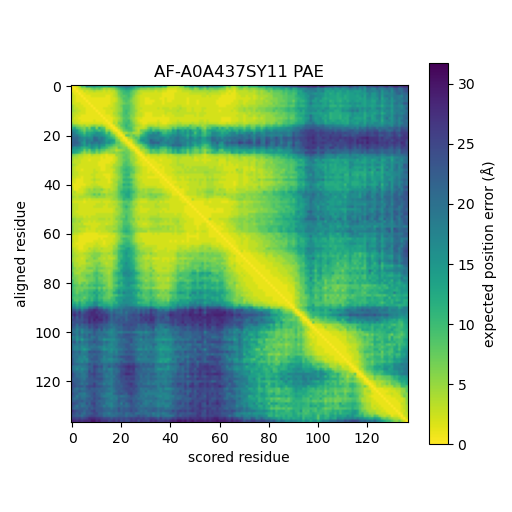1 91 ? 15.630 -9.445 -13.407 1.00 56.19 91 TYR A N 1
ATOM 725 C CA . TYR A 1 91 ? 16.703 -9.279 -14.380 1.00 56.19 91 TYR A CA 1
ATOM 726 C C . TYR A 1 91 ? 18.035 -8.802 -13.772 1.00 56.19 91 TYR A C 1
ATOM 728 O O . TYR A 1 91 ? 19.058 -8.946 -14.434 1.00 56.19 91 TYR A O 1
ATOM 736 N N . SER A 1 92 ? 18.094 -8.312 -12.528 1.00 50.03 92 SER A N 1
ATOM 737 C CA . SER A 1 92 ? 19.350 -7.871 -11.889 1.00 50.03 92 SER A CA 1
ATOM 738 C C . SER A 1 92 ? 20.328 -9.030 -11.646 1.00 50.03 92 SER A C 1
ATOM 740 O O . SER A 1 92 ? 21.533 -8.823 -11.576 1.00 50.03 92 SER A O 1
ATOM 742 N N . ASN A 1 93 ? 19.851 -10.280 -11.688 1.00 51.22 93 ASN A N 1
ATOM 743 C CA . ASN A 1 93 ? 20.699 -11.478 -11.791 1.00 51.22 93 ASN A CA 1
ATOM 744 C C . ASN A 1 93 ? 21.263 -11.743 -13.212 1.00 51.22 93 ASN A C 1
ATOM 746 O O . ASN A 1 93 ? 21.876 -12.788 -13.439 1.00 51.22 93 ASN A O 1
ATOM 750 N N . LYS A 1 94 ? 21.015 -10.859 -14.188 1.00 46.00 94 LYS A N 1
ATOM 751 C CA . LYS A 1 94 ? 21.400 -10.998 -15.606 1.00 46.00 94 LYS A CA 1
ATOM 752 C C . LYS A 1 94 ? 22.053 -9.762 -16.231 1.00 46.00 94 LYS A C 1
ATOM 754 O O . LYS A 1 94 ? 22.624 -9.918 -17.306 1.00 46.00 94 LYS A O 1
ATOM 759 N N . PHE A 1 95 ? 21.967 -8.581 -15.625 1.00 52.38 95 PHE A N 1
ATOM 760 C CA . PHE A 1 95 ? 22.532 -7.369 -16.219 1.00 52.38 95 PHE A CA 1
ATOM 761 C C . PHE A 1 95 ? 23.987 -7.167 -15.808 1.00 52.38 95 PHE A C 1
ATOM 763 O O . PHE A 1 95 ? 24.307 -7.081 -14.625 1.00 52.38 95 PHE A O 1
ATOM 770 N N . GLU A 1 96 ? 24.870 -7.068 -16.800 1.00 54.50 96 GLU A N 1
ATOM 771 C CA . GLU A 1 96 ? 26.293 -6.792 -16.581 1.00 54.50 96 GLU A CA 1
ATOM 772 C C . GLU A 1 96 ? 26.585 -5.279 -16.536 1.00 54.50 96 GLU A C 1
ATOM 774 O O . GLU A 1 96 ? 27.691 -4.886 -16.159 1.00 54.50 96 GLU A O 1
ATOM 779 N N . ARG A 1 97 ? 25.634 -4.417 -16.953 1.00 59.78 97 ARG A N 1
ATOM 780 C CA . ARG A 1 97 ? 25.823 -2.957 -17.102 1.00 59.78 97 ARG A CA 1
ATOM 781 C C . ARG A 1 97 ? 24.549 -2.152 -16.811 1.00 59.78 97 ARG A C 1
ATOM 783 O O . ARG A 1 97 ? 23.449 -2.578 -17.143 1.00 59.78 97 ARG A O 1
ATOM 790 N N . GLN A 1 98 ? 24.731 -0.950 -16.262 1.00 59.53 98 GLN A N 1
ATOM 791 C CA . GLN A 1 98 ? 23.676 0.005 -15.882 1.00 59.53 98 GLN A CA 1
ATOM 792 C C . GLN A 1 98 ? 22.800 0.464 -17.067 1.00 59.53 98 GLN A C 1
ATOM 794 O O . GLN A 1 98 ? 21.598 0.668 -16.913 1.00 59.53 98 GLN A O 1
ATOM 799 N N . ASP A 1 99 ? 23.379 0.557 -18.266 1.00 64.38 99 ASP A N 1
ATOM 800 C CA . ASP A 1 99 ? 22.663 0.976 -19.479 1.00 64.38 99 ASP A CA 1
ATOM 801 C C . ASP A 1 99 ? 21.522 0.011 -19.855 1.00 64.38 99 ASP A C 1
ATOM 803 O O . ASP A 1 99 ? 20.462 0.446 -20.300 1.00 64.38 99 ASP A O 1
ATOM 807 N N . GLU A 1 100 ? 21.689 -1.293 -19.607 1.00 63.78 100 GLU A N 1
ATOM 808 C CA . GLU A 1 100 ? 20.681 -2.317 -19.925 1.00 63.78 100 GLU A CA 1
ATOM 809 C C . GLU A 1 100 ? 19.458 -2.229 -18.993 1.00 63.78 100 GLU A C 1
ATOM 811 O O . GLU A 1 100 ? 18.322 -2.453 -19.422 1.00 63.78 100 GLU A O 1
ATOM 816 N N . ALA A 1 101 ? 19.661 -1.835 -17.730 1.00 62.62 101 ALA A N 1
ATOM 817 C CA . ALA A 1 101 ? 18.562 -1.582 -16.801 1.00 62.62 101 ALA A CA 1
ATOM 818 C C . ALA A 1 101 ? 17.826 -0.274 -17.103 1.00 62.62 101 ALA A C 1
ATOM 820 O O . ALA A 1 101 ? 16.602 -0.236 -16.986 1.00 62.62 101 ALA A O 1
ATOM 821 N N . ASN A 1 102 ? 18.534 0.764 -17.557 1.00 66.31 102 ASN A N 1
ATOM 822 C CA . ASN A 1 102 ? 17.909 2.015 -17.997 1.00 66.31 102 ASN A CA 1
ATOM 823 C C . ASN A 1 102 ? 17.057 1.819 -19.265 1.00 66.31 102 ASN A C 1
ATOM 825 O O . ASN A 1 102 ? 15.949 2.358 -19.364 1.00 66.31 102 ASN A O 1
ATOM 829 N N . GLU A 1 103 ? 17.520 1.006 -20.220 1.00 69.44 103 GLU A N 1
ATOM 830 C CA . GLU A 1 103 ? 16.730 0.634 -21.401 1.00 69.44 103 GLU A CA 1
ATOM 831 C C . GLU A 1 103 ? 15.475 -0.167 -21.025 1.00 69.44 103 GLU A C 1
ATOM 833 O O . GLU A 1 103 ? 14.383 0.118 -21.534 1.00 69.44 103 GLU A O 1
ATOM 838 N N . LEU A 1 104 ? 15.593 -1.125 -20.095 1.00 67.38 104 LEU A N 1
ATOM 839 C CA . LEU A 1 104 ? 14.444 -1.874 -19.589 1.00 67.38 104 LEU A CA 1
ATOM 840 C C . LEU A 1 104 ? 13.459 -0.951 -18.860 1.00 67.38 104 LEU A C 1
ATOM 842 O O . LEU A 1 104 ? 12.266 -0.993 -19.162 1.00 67.38 104 LEU A O 1
ATOM 846 N N . LEU A 1 105 ? 13.938 -0.087 -17.960 1.00 68.12 105 LEU A N 1
ATOM 847 C CA . LEU A 1 105 ? 13.106 0.885 -17.250 1.00 68.12 105 LEU A CA 1
ATOM 848 C C . LEU A 1 105 ? 12.302 1.739 -18.233 1.00 68.12 105 LEU A C 1
ATOM 850 O O . LEU A 1 105 ? 11.081 1.849 -18.111 1.00 68.12 105 LEU A O 1
ATOM 854 N N . THR A 1 106 ? 12.971 2.285 -19.248 1.00 70.19 106 THR A N 1
ATOM 855 C CA . THR A 1 106 ? 12.345 3.117 -20.281 1.00 70.19 106 THR A CA 1
ATOM 856 C C . THR A 1 106 ? 11.285 2.335 -21.063 1.00 70.19 106 THR A C 1
ATOM 858 O O . THR A 1 106 ? 10.177 2.826 -21.301 1.00 70.19 106 THR A O 1
ATOM 861 N N .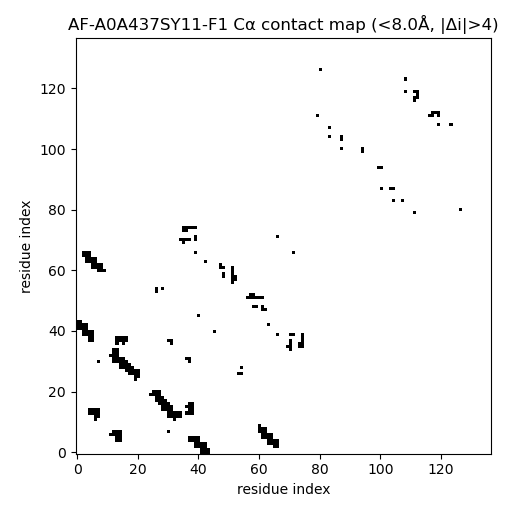 ALA A 1 107 ? 11.575 1.088 -21.445 1.00 66.75 107 ALA A N 1
ATOM 862 C CA . ALA A 1 107 ? 10.613 0.223 -22.125 1.00 66.75 107 ALA A CA 1
ATOM 863 C C . ALA A 1 107 ? 9.392 -0.097 -21.242 1.00 66.75 107 ALA A C 1
ATOM 865 O O . ALA A 1 107 ? 8.258 -0.146 -21.731 1.00 66.75 107 ALA A O 1
ATOM 866 N N . MET A 1 108 ? 9.599 -0.281 -19.938 1.00 66.38 108 MET A N 1
ATOM 867 C CA . MET A 1 108 ? 8.538 -0.568 -18.977 1.00 66.38 108 MET A CA 1
ATOM 868 C C . MET A 1 108 ? 7.669 0.655 -18.667 1.00 66.38 108 MET A C 1
ATOM 870 O O . MET A 1 108 ? 6.444 0.524 -18.629 1.00 66.38 108 MET A O 1
ATOM 874 N N . LEU A 1 109 ? 8.267 1.840 -18.528 1.00 66.62 109 LEU A N 1
ATOM 875 C CA . LEU A 1 109 ? 7.558 3.115 -18.394 1.00 66.62 109 LEU A CA 1
ATOM 876 C C . LEU A 1 109 ? 6.637 3.367 -19.592 1.00 66.62 109 LEU A C 1
ATOM 878 O O . LEU A 1 109 ? 5.434 3.575 -19.419 1.00 66.62 109 LEU A O 1
ATOM 882 N N . ASN A 1 110 ? 7.162 3.204 -20.809 1.00 66.50 110 ASN A N 1
ATOM 883 C CA . ASN A 1 110 ? 6.374 3.300 -22.041 1.00 66.50 110 ASN A CA 1
ATOM 884 C C . ASN A 1 110 ? 5.221 2.283 -22.073 1.00 66.50 110 ASN A C 1
ATOM 886 O O . ASN A 1 110 ? 4.100 2.599 -22.481 1.00 66.50 110 ASN A O 1
ATOM 890 N N . LYS A 1 111 ? 5.460 1.052 -21.607 1.00 63.97 111 LYS A N 1
ATOM 891 C CA . LYS A 1 111 ? 4.424 0.015 -21.510 1.00 63.97 111 LYS A CA 1
ATOM 892 C C . LYS A 1 111 ? 3.343 0.378 -20.486 1.00 63.97 111 LYS A C 1
ATOM 894 O O . LYS A 1 111 ? 2.171 0.100 -20.735 1.00 63.97 111 LYS A O 1
ATOM 899 N N . LEU A 1 112 ? 3.690 1.015 -19.367 1.00 58.75 112 LEU A N 1
ATOM 900 C CA . LEU A 1 112 ? 2.712 1.484 -18.381 1.00 58.75 112 LEU A CA 1
ATOM 901 C C . LEU A 1 112 ? 1.867 2.644 -18.901 1.00 58.75 112 LEU A C 1
ATOM 903 O O . LEU A 1 112 ? 0.645 2.622 -18.726 1.00 58.75 112 LEU A O 1
ATOM 907 N N . GLN A 1 113 ? 2.491 3.609 -19.574 1.00 63.91 113 GLN A N 1
ATOM 908 C CA . GLN A 1 113 ? 1.782 4.695 -20.245 1.00 63.91 113 GLN A CA 1
ATOM 909 C C . GLN A 1 113 ? 0.793 4.131 -21.276 1.00 63.91 113 GLN A C 1
ATOM 911 O O . GLN A 1 113 ? -0.374 4.523 -21.303 1.00 63.91 113 GLN A O 1
ATOM 916 N N . TRP A 1 114 ? 1.216 3.129 -22.054 1.00 60.06 114 TRP A N 1
ATOM 917 C CA . TRP A 1 114 ? 0.392 2.506 -23.089 1.00 60.06 114 TRP A CA 1
ATOM 918 C C . TRP A 1 114 ? -0.754 1.632 -22.545 1.00 60.06 114 TRP A C 1
ATOM 920 O O . TRP A 1 114 ? -1.881 1.736 -23.026 1.00 60.06 114 TRP A O 1
ATOM 930 N N . ILE A 1 115 ? -0.507 0.781 -21.539 1.00 52.84 115 ILE A N 1
ATOM 931 C CA . ILE A 1 115 ? -1.523 -0.148 -20.998 1.00 52.84 115 ILE A CA 1
ATOM 932 C C . ILE A 1 115 ? -2.506 0.563 -20.065 1.00 52.84 115 ILE A C 1
ATOM 934 O O . ILE A 1 115 ? -3.696 0.243 -20.056 1.00 52.84 115 ILE A O 1
ATOM 938 N N . TYR A 1 116 ? -2.021 1.501 -19.252 1.00 49.94 116 TYR A N 1
ATOM 939 C CA . TYR A 1 116 ? -2.806 2.067 -18.156 1.00 49.94 116 TYR A CA 1
ATOM 940 C C . TYR A 1 116 ? -3.153 3.548 -18.334 1.00 49.94 116 TYR A C 1
ATOM 942 O O . TYR A 1 116 ? -3.889 4.088 -17.505 1.00 49.94 116 TYR A O 1
ATOM 950 N N . GLY A 1 117 ? -2.674 4.196 -19.403 1.00 54.75 117 GLY A N 1
ATOM 951 C CA . GLY A 1 117 ? -2.940 5.612 -19.676 1.00 54.75 117 GLY A CA 1
ATOM 952 C C . GLY A 1 117 ? -2.400 6.533 -18.584 1.00 54.75 117 GLY A C 1
ATOM 953 O O . GLY A 1 117 ? -2.986 7.582 -18.317 1.00 54.75 117 GLY A O 1
ATOM 954 N N . PHE A 1 118 ? -1.352 6.098 -17.883 1.00 60.03 118 PHE A N 1
ATOM 955 C CA . PHE A 1 118 ? -0.733 6.890 -16.836 1.00 60.03 118 PHE A CA 1
ATOM 956 C C . PHE A 1 118 ? 0.207 7.918 -17.448 1.00 60.03 118 PHE A C 1
ATOM 958 O O . PHE A 1 118 ? 1.000 7.585 -18.319 1.00 60.03 118 PHE A O 1
ATOM 965 N N . ASP A 1 119 ? 0.101 9.154 -16.971 1.00 60.72 119 ASP A N 1
ATOM 966 C CA . ASP A 1 119 ? 1.134 10.157 -17.182 1.00 60.72 119 ASP A CA 1
ATOM 967 C C . ASP A 1 119 ? 2.350 9.750 -16.342 1.00 60.72 119 ASP A C 1
ATOM 969 O O . ASP A 1 119 ? 2.255 9.671 -15.111 1.00 60.72 119 ASP A O 1
ATOM 973 N N . THR A 1 120 ? 3.417 9.341 -17.023 1.00 58.38 120 THR A N 1
ATOM 974 C CA . THR A 1 120 ? 4.627 8.762 -16.428 1.00 58.38 120 THR A CA 1
ATOM 975 C C . THR A 1 120 ? 5.746 9.781 -16.270 1.00 58.38 120 THR A C 1
ATOM 977 O O . THR A 1 120 ? 6.768 9.435 -15.684 1.00 58.38 120 THR A O 1
ATOM 980 N N . ASP A 1 121 ? 5.561 11.016 -16.749 1.00 60.44 121 ASP A N 1
ATOM 981 C CA . ASP A 1 121 ? 6.581 12.070 -16.692 1.00 60.44 121 ASP A CA 1
ATOM 982 C C . ASP A 1 121 ? 6.977 12.370 -15.233 1.00 60.44 121 ASP A C 1
ATOM 984 O O . ASP A 1 121 ? 8.157 12.482 -14.910 1.00 60.44 121 ASP A O 1
ATOM 988 N N . ASP A 1 122 ? 6.001 12.369 -14.317 1.00 55.81 122 ASP A N 1
ATOM 989 C CA . ASP A 1 122 ? 6.236 12.526 -12.874 1.00 55.81 122 ASP A CA 1
ATOM 990 C C . ASP A 1 122 ? 6.883 11.288 -12.220 1.00 55.81 122 ASP A C 1
ATOM 992 O O . ASP A 1 122 ? 7.360 11.367 -11.094 1.00 55.81 122 ASP A O 1
ATOM 996 N N . TRP A 1 123 ? 6.851 10.119 -12.871 1.00 59.25 123 TRP A N 1
ATOM 997 C CA . TRP A 1 123 ? 7.301 8.845 -12.281 1.00 59.25 123 TRP A CA 1
ATOM 998 C C . TRP A 1 123 ? 8.742 8.521 -12.632 1.00 59.25 123 TRP A C 1
ATOM 1000 O O . TRP A 1 123 ? 9.353 7.678 -11.981 1.00 59.25 123 TRP A O 1
ATOM 1010 N N . GLN A 1 124 ? 9.266 9.159 -13.676 1.00 61.66 124 GLN A N 1
ATOM 1011 C CA . GLN A 1 124 ? 10.617 8.922 -14.151 1.00 61.66 124 GLN A CA 1
ATOM 1012 C C . GLN A 1 124 ? 11.648 9.240 -13.059 1.00 61.66 124 GLN A C 1
ATOM 1014 O O . GLN A 1 124 ? 12.506 8.408 -12.789 1.00 61.66 124 GLN A O 1
ATOM 1019 N N . ASN A 1 125 ? 11.499 10.375 -12.367 1.00 60.94 125 ASN A N 1
ATOM 1020 C CA . ASN A 1 125 ? 12.421 10.780 -11.300 1.00 60.94 125 ASN A CA 1
ATOM 1021 C C . ASN A 1 125 ? 12.402 9.805 -10.108 1.00 60.94 125 ASN A C 1
ATOM 1023 O O . ASN A 1 125 ? 13.462 9.368 -9.666 1.00 60.94 125 ASN A O 1
ATOM 1027 N N . ASP A 1 126 ? 11.210 9.420 -9.631 1.00 56.72 126 ASP A N 1
ATOM 1028 C CA . ASP A 1 126 ? 11.057 8.479 -8.509 1.00 56.72 126 ASP A CA 1
ATOM 1029 C C . ASP A 1 126 ? 11.658 7.100 -8.846 1.00 56.72 126 ASP A C 1
ATOM 1031 O O . ASP A 1 126 ? 12.261 6.443 -8.000 1.00 56.72 126 ASP A O 1
ATOM 1035 N N . LEU A 1 127 ? 11.507 6.646 -10.094 1.00 60.09 127 LEU A N 1
ATOM 1036 C CA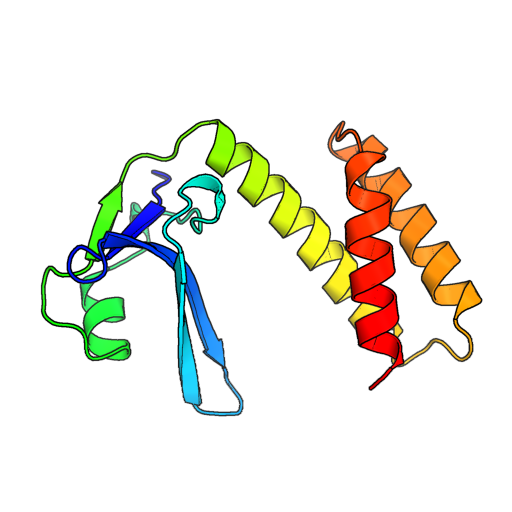 . LEU A 1 127 ? 12.029 5.355 -10.543 1.00 60.09 127 LEU A CA 1
ATOM 1037 C C . LEU A 1 127 ? 13.541 5.369 -10.784 1.00 60.09 127 LEU A C 1
ATOM 1039 O O . LEU A 1 127 ? 14.194 4.372 -10.486 1.00 60.09 127 LEU A O 1
ATOM 1043 N N . GLU A 1 128 ? 14.093 6.465 -11.309 1.00 62.03 128 GLU A N 1
ATOM 1044 C CA . GLU A 1 128 ? 15.539 6.637 -11.484 1.00 62.03 128 GLU A CA 1
ATOM 1045 C C . GLU A 1 128 ? 16.266 6.650 -10.129 1.00 62.03 128 GLU A C 1
ATOM 1047 O O . GLU A 1 128 ? 17.292 5.986 -9.985 1.00 62.03 128 GLU A O 1
ATOM 1052 N N . GLU A 1 129 ? 15.722 7.329 -9.110 1.00 59.50 129 GLU A N 1
ATOM 1053 C CA . GLU A 1 129 ? 16.291 7.342 -7.753 1.00 59.50 129 GLU A CA 1
ATOM 1054 C C . GLU A 1 129 ? 16.282 5.941 -7.118 1.00 59.50 129 GLU A C 1
ATOM 1056 O O . GLU A 1 129 ? 17.314 5.469 -6.642 1.00 59.50 129 GLU A O 1
ATOM 1061 N N . MET A 1 130 ? 15.159 5.218 -7.208 1.00 54.38 130 MET A N 1
ATOM 1062 C CA . MET A 1 130 ? 15.055 3.848 -6.684 1.00 54.38 130 MET A CA 1
ATOM 1063 C C . MET A 1 130 ? 15.954 2.842 -7.423 1.00 54.38 130 MET A C 1
ATOM 1065 O O . MET A 1 130 ? 16.415 1.870 -6.824 1.00 54.38 130 MET A O 1
ATOM 1069 N N . LEU A 1 131 ? 16.205 3.048 -8.720 1.00 56.78 131 LEU A N 1
ATOM 1070 C CA . LEU A 1 131 ? 17.155 2.244 -9.493 1.00 56.78 131 LEU A CA 1
ATOM 1071 C C . LEU A 1 131 ? 18.597 2.492 -9.062 1.00 56.78 131 LEU A C 1
ATOM 1073 O O . LEU A 1 131 ? 19.354 1.533 -8.939 1.00 56.78 131 LE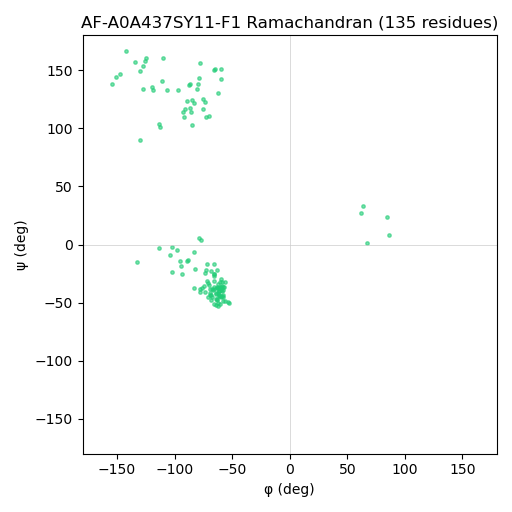U A O 1
ATOM 1077 N N . ASN A 1 132 ? 18.969 3.748 -8.812 1.00 57.84 132 ASN A N 1
ATOM 1078 C CA . ASN A 1 132 ? 20.295 4.078 -8.293 1.00 57.84 132 ASN A CA 1
ATOM 1079 C C . ASN A 1 132 ? 20.534 3.408 -6.930 1.00 57.84 132 ASN A C 1
ATOM 1081 O O . ASN A 1 132 ? 21.557 2.751 -6.753 1.00 57.84 132 ASN A O 1
ATOM 1085 N N . ASP A 1 133 ? 19.550 3.455 -6.025 1.00 52.03 133 ASP A N 1
ATOM 1086 C CA . ASP A 1 133 ? 19.613 2.766 -4.727 1.00 52.03 133 ASP A CA 1
ATOM 1087 C C . ASP A 1 133 ? 19.799 1.243 -4.862 1.00 52.03 133 ASP A C 1
ATOM 1089 O O . ASP A 1 133 ? 20.486 0.620 -4.049 1.00 52.03 133 ASP A O 1
ATOM 1093 N N . ALA A 1 134 ? 19.196 0.624 -5.883 1.00 49.12 134 ALA A N 1
ATOM 1094 C CA . ALA A 1 134 ? 19.328 -0.809 -6.142 1.00 49.12 134 ALA A CA 1
ATOM 1095 C C . ALA A 1 134 ? 20.710 -1.209 -6.696 1.00 49.12 134 ALA A C 1
ATOM 1097 O O . ALA A 1 134 ? 21.085 -2.375 -6.583 1.00 49.12 134 ALA A O 1
ATOM 1098 N N . TYR A 1 135 ? 21.450 -0.270 -7.296 1.00 50.50 135 TYR A N 1
ATOM 1099 C CA . TYR A 1 135 ? 22.796 -0.488 -7.841 1.00 50.50 135 TYR A CA 1
ATOM 1100 C C . TYR A 1 135 ? 23.925 -0.148 -6.858 1.00 50.50 135 TYR A C 1
ATOM 1102 O O . TYR A 1 135 ? 25.014 -0.707 -6.981 1.00 50.50 135 TYR A O 1
ATOM 1110 N N . ASP A 1 136 ? 23.680 0.738 -5.890 1.00 48.47 136 ASP A N 1
ATOM 1111 C CA . ASP A 1 136 ? 24.660 1.144 -4.871 1.00 48.47 136 ASP A CA 1
ATOM 1112 C C . ASP A 1 136 ? 24.831 0.117 -3.717 1.00 48.47 136 ASP A C 1
ATOM 1114 O O . ASP A 1 136 ? 25.581 0.374 -2.767 1.00 48.47 136 ASP A O 1
ATOM 1118 N N . TYR A 1 137 ? 24.182 -1.057 -3.795 1.00 40.94 137 TYR A N 1
ATOM 1119 C CA . TYR A 1 137 ? 24.240 -2.163 -2.817 1.00 40.94 137 TYR A CA 1
ATOM 1120 C C . TYR A 1 137 ? 24.910 -3.427 -3.375 1.00 40.94 137 TYR A C 1
ATOM 1122 O O . TYR A 1 137 ? 25.645 -4.089 -2.601 1.00 40.94 137 TYR A O 1
#

Mean predicted aligned error: 11.69 Å

Nearest PDB structures (foldseek):
  4wyv-assembly1_A  TM=3.321E-01  e=8.148E+00  Homo sapiens
  1key-assembly1_C-2  TM=2.971E-01  e=8.148E+00  Mus musculus
  1key-assembly1_B-2  TM=2.096E-01  e=7.208E+00  Mus musculus